Protein AF-A0A925X579-F1 (afdb_monomer_lite)

Foldseek 3Di:
DDDDDDDPPPVPDDPDDDDDDDPVLVVVLVVVVVVLPVVDDPLALVSLQVQLVSCVVVVVNVSNLVSLVSSCVSCVVDVVSVVSNVCSCVVVVVDDPPPPPPDPDD

Secondary structure (DSSP, 8-state):
------------S-SS--PPPPHHHHHHHHHHHHHHHHTS-TT-HHHHHHHHHHHHHTT-HHHHHHHHHHHHHH-TT-HHHHHHHHHHHHHTT-S-----------

Sequence (106 aa):
VLSKENPRYAVEDSKYNIEIISENKAKDIQKDLAAITQQGEESSALHQLVLASYYEDKQLFVEALHAYEKAVDLEPEVVEFKKAYIYFLEKHGIAQKPAKSKEAEK

pLDDT: mean 81.02, std 21.69, range [32.88, 97.94]

Structure (mmCIF, N/CA/C/O backbone):
data_AF-A0A925X579-F1
#
_entry.id   AF-A0A925X579-F1
#
loop_
_atom_site.group_PDB
_atom_site.id
_atom_site.type_symbol
_atom_site.label_atom_id
_atom_site.label_alt_id
_atom_site.label_comp_id
_atom_site.label_asym_id
_atom_site.label_entity_id
_atom_site.label_seq_id
_atom_site.pdbx_PDB_ins_code
_atom_site.Cartn_x
_atom_site.Cartn_y
_atom_site.Cartn_z
_atom_site.occupancy
_atom_site.B_iso_or_equiv
_atom_site.auth_seq_id
_atom_site.auth_comp_id
_atom_site.auth_asym_id
_atom_site.auth_atom_id
_atom_site.pdbx_PDB_model_num
ATOM 1 N N . VAL A 1 1 ? -28.747 -3.874 37.182 1.00 42.78 1 VAL A N 1
ATOM 2 C CA . VAL A 1 1 ? -28.429 -3.254 35.876 1.00 42.78 1 VAL A CA 1
ATOM 3 C C . VAL A 1 1 ? -26.940 -2.952 35.876 1.00 42.78 1 VAL A C 1
ATOM 5 O O . VAL A 1 1 ? -26.531 -2.015 36.543 1.00 42.78 1 VAL A O 1
ATOM 8 N N . LEU A 1 2 ? -26.131 -3.806 35.250 1.00 32.88 2 LEU A N 1
ATOM 9 C CA . LEU A 1 2 ? -24.685 -3.620 35.106 1.00 32.88 2 LEU A CA 1
ATOM 10 C C . LEU A 1 2 ? -24.351 -3.854 33.633 1.00 32.88 2 LEU A C 1
ATOM 12 O O . LEU A 1 2 ? -24.534 -4.953 33.118 1.00 32.88 2 LEU A O 1
ATOM 16 N N . SER A 1 3 ? -23.969 -2.771 32.965 1.00 46.53 3 SER A N 1
ATOM 17 C CA . SER A 1 3 ? -23.544 -2.724 31.567 1.00 46.53 3 SER A CA 1
ATOM 18 C C . SER A 1 3 ? -22.023 -2.840 31.474 1.00 46.53 3 SER A C 1
ATOM 20 O O . SER A 1 3 ? -21.339 -2.402 32.399 1.00 46.53 3 SER A O 1
ATOM 22 N N . LYS A 1 4 ? -21.548 -3.226 30.276 1.00 45.41 4 LYS A N 1
ATOM 23 C CA . LYS A 1 4 ? -20.143 -3.336 29.823 1.00 45.41 4 LYS A CA 1
ATOM 24 C C . LYS A 1 4 ? -19.559 -4.687 30.261 1.00 45.41 4 LYS A C 1
ATOM 26 O O . LYS A 1 4 ? -19.644 -5.037 31.421 1.00 45.41 4 LYS A O 1
ATOM 31 N N . GLU A 1 5 ? -19.053 -5.534 29.374 1.00 3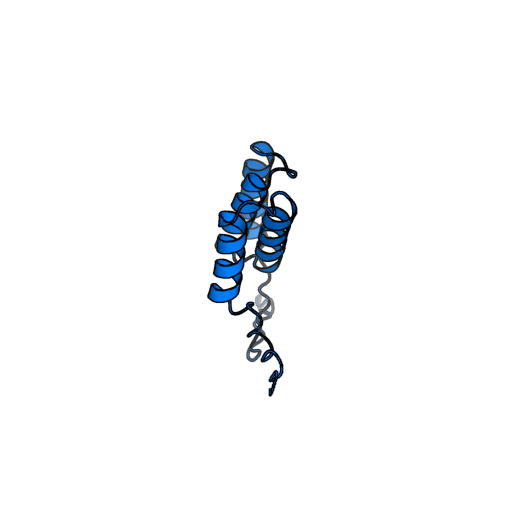7.91 5 GLU A N 1
ATOM 32 C CA . GLU A 1 5 ? -17.932 -5.255 28.481 1.00 37.91 5 GLU A CA 1
ATOM 33 C C . GLU A 1 5 ? -18.012 -6.112 27.208 1.00 37.91 5 GLU A C 1
ATOM 35 O O . GLU A 1 5 ? -18.281 -7.309 27.243 1.00 37.91 5 GLU A O 1
ATOM 40 N N . ASN A 1 6 ? -17.788 -5.462 26.068 1.00 38.62 6 ASN A N 1
ATOM 41 C CA . ASN A 1 6 ? -17.595 -6.100 24.773 1.00 38.62 6 ASN A CA 1
ATOM 42 C C . ASN A 1 6 ? -16.228 -6.809 24.824 1.00 38.62 6 ASN A C 1
ATOM 44 O O . ASN A 1 6 ? -15.243 -6.110 25.091 1.00 38.62 6 ASN A O 1
ATOM 48 N N . PRO A 1 7 ? -16.124 -8.139 24.640 1.00 44.00 7 PRO A N 1
ATOM 49 C CA . PRO A 1 7 ? -14.854 -8.826 24.812 1.00 44.00 7 PRO A CA 1
ATOM 50 C C . PRO A 1 7 ? -13.891 -8.345 23.728 1.00 44.00 7 PRO A C 1
ATOM 52 O O . PRO A 1 7 ? -14.024 -8.660 22.548 1.00 44.00 7 PRO A O 1
ATOM 55 N N . ARG A 1 8 ? -12.925 -7.521 24.148 1.00 44.50 8 ARG A N 1
ATOM 56 C CA . ARG A 1 8 ? -11.708 -7.237 23.398 1.00 44.50 8 ARG A CA 1
ATOM 57 C C . ARG A 1 8 ? -11.079 -8.584 23.068 1.00 44.50 8 ARG A C 1
ATOM 59 O O . ARG A 1 8 ? -10.546 -9.238 23.957 1.00 44.50 8 ARG A O 1
ATOM 66 N N . TYR A 1 9 ? -11.109 -8.974 21.800 1.00 52.31 9 TYR A N 1
ATOM 67 C CA . TYR A 1 9 ? -10.231 -10.014 21.273 1.00 52.31 9 TYR A CA 1
ATOM 68 C C . TYR A 1 9 ? -8.800 -9.462 21.215 1.00 52.31 9 TYR A C 1
ATOM 70 O O . TYR A 1 9 ? -8.239 -9.246 20.148 1.00 52.31 9 TYR A O 1
ATOM 78 N N . ALA A 1 10 ? -8.227 -9.157 22.378 1.00 46.84 10 ALA A N 1
ATOM 79 C CA . ALA A 1 10 ? -6.788 -9.103 22.526 1.00 46.84 10 ALA A CA 1
ATOM 80 C C . ALA A 1 10 ? -6.364 -10.559 22.694 1.00 46.84 10 ALA A C 1
ATOM 82 O O . ALA A 1 10 ? -6.550 -11.152 23.754 1.00 46.84 10 ALA A O 1
ATOM 83 N N . VAL A 1 11 ? -5.903 -11.164 21.603 1.00 48.22 11 VAL A N 1
ATOM 84 C CA . VAL A 1 11 ? -5.274 -12.481 21.646 1.00 48.22 11 VAL A CA 1
ATOM 85 C C . VAL A 1 11 ? -3.909 -12.261 22.292 1.00 48.22 11 VAL A C 1
ATOM 87 O O . VAL A 1 11 ? -2.924 -11.963 21.625 1.00 48.22 11 VAL A O 1
ATOM 90 N N . GLU A 1 12 ? -3.882 -12.263 23.622 1.00 48.72 12 GLU A N 1
ATOM 91 C CA . GLU A 1 12 ? -2.642 -12.283 24.382 1.00 48.72 12 GLU A CA 1
ATOM 92 C C . GLU A 1 12 ? -1.945 -13.617 24.086 1.00 48.72 12 GLU A C 1
ATOM 94 O O . GLU A 1 12 ? -2.513 -14.683 24.307 1.00 48.72 12 GLU A O 1
ATOM 99 N N . ASP A 1 13 ? -0.723 -13.521 23.561 1.00 54.53 13 ASP A N 1
ATOM 100 C CA . ASP A 1 13 ? 0.219 -14.615 23.283 1.00 54.53 13 ASP A CA 1
ATOM 101 C C . ASP A 1 13 ? 0.185 -15.269 21.887 1.00 54.53 13 ASP A C 1
ATOM 103 O O . ASP A 1 13 ? 0.124 -16.487 21.725 1.00 54.53 13 ASP A O 1
ATOM 107 N N . SER A 1 14 ? 0.323 -14.465 20.829 1.00 47.41 14 SER A N 1
ATOM 108 C CA . SER A 1 14 ? 0.808 -14.987 19.552 1.00 47.41 14 SER A CA 1
ATOM 109 C C . SER A 1 14 ? 1.726 -13.979 18.883 1.00 47.41 14 SER A C 1
ATOM 111 O O . SER A 1 14 ? 1.424 -12.797 18.769 1.00 47.41 14 SER A O 1
ATOM 113 N N . LYS A 1 15 ? 2.857 -14.466 18.381 1.00 59.75 15 LYS A N 1
ATOM 114 C CA . LYS A 1 15 ? 3.857 -13.753 17.570 1.00 59.75 15 LYS A CA 1
ATOM 115 C C . LYS A 1 15 ? 3.271 -12.985 16.361 1.00 59.75 15 LYS A C 1
ATOM 117 O O . LYS A 1 15 ? 3.991 -12.231 15.714 1.00 59.75 15 LYS A O 1
ATOM 122 N N . TYR 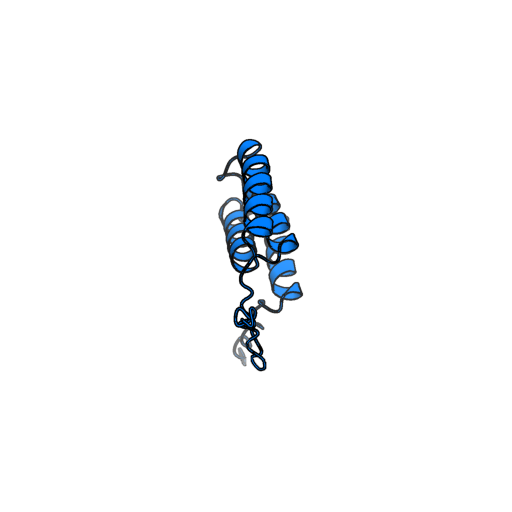A 1 16 ? 1.985 -13.172 16.066 1.00 60.03 16 TYR A N 1
ATOM 123 C CA . TYR A 1 16 ? 1.231 -12.534 14.999 1.00 60.03 16 TYR A CA 1
ATOM 124 C C . TYR A 1 16 ? -0.127 -12.081 15.552 1.00 60.03 16 TYR A C 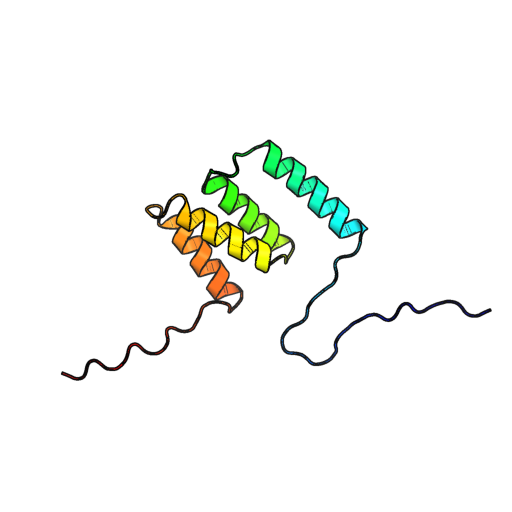1
ATOM 126 O O . TYR A 1 16 ? -0.940 -12.916 15.948 1.00 60.03 16 TYR A O 1
ATOM 134 N N . ASN A 1 17 ? -0.365 -10.767 15.572 1.00 69.06 17 ASN A N 1
ATOM 135 C CA . ASN A 1 17 ? -1.630 -10.172 16.005 1.00 69.06 17 ASN A CA 1
ATOM 136 C C . ASN A 1 17 ? -2.430 -9.715 14.783 1.00 69.06 17 ASN A C 1
ATOM 138 O O . ASN A 1 17 ? -1.895 -9.022 13.921 1.00 69.06 17 ASN A O 1
ATOM 142 N N . ILE A 1 18 ? -3.711 -10.081 14.727 1.00 79.38 18 ILE A N 1
ATOM 143 C CA . ILE A 1 18 ? -4.674 -9.524 13.772 1.00 79.38 18 ILE A CA 1
ATOM 144 C C . ILE A 1 18 ? -5.497 -8.483 14.531 1.00 79.38 18 ILE A C 1
ATOM 146 O O . ILE A 1 18 ? -6.209 -8.830 15.474 1.00 79.38 18 ILE A O 1
ATOM 150 N N . GLU A 1 19 ? -5.390 -7.211 14.144 1.00 83.81 19 GLU A N 1
ATOM 151 C CA . GLU A 1 19 ? -6.188 -6.126 14.723 1.00 83.81 19 GLU A CA 1
ATOM 152 C C . GLU A 1 19 ? -7.452 -5.895 13.888 1.00 83.81 19 GLU A C 1
ATOM 154 O O . GLU A 1 19 ? -7.391 -5.703 12.674 1.00 83.81 19 GLU A O 1
ATOM 159 N N . ILE A 1 20 ? -8.611 -5.879 14.550 1.00 85.69 20 ILE A N 1
ATOM 160 C CA . ILE A 1 20 ? -9.868 -5.477 13.916 1.00 85.69 20 ILE A CA 1
ATOM 161 C C . ILE A 1 20 ? -9.978 -3.954 13.981 1.00 85.69 20 ILE A C 1
ATOM 163 O O . ILE A 1 20 ? -10.006 -3.357 15.059 1.00 85.69 20 ILE A O 1
ATOM 167 N N . ILE A 1 21 ? -10.089 -3.329 12.813 1.00 86.75 21 ILE A N 1
ATOM 168 C CA . ILE A 1 21 ? -10.224 -1.879 12.683 1.00 86.75 21 ILE A CA 1
ATOM 169 C C . ILE A 1 21 ? -11.631 -1.451 13.118 1.00 86.75 21 ILE A C 1
ATOM 171 O O . ILE A 1 21 ? -12.631 -2.068 12.753 1.00 86.75 21 ILE A O 1
ATOM 175 N N . SER A 1 22 ? -11.722 -0.370 13.896 1.00 90.12 22 SER A N 1
ATOM 176 C CA . SER A 1 22 ? -13.014 0.199 14.288 1.00 90.12 22 SER A CA 1
ATOM 177 C C . SER A 1 22 ? -13.748 0.808 13.092 1.00 90.12 22 SER A C 1
ATOM 179 O O . SER A 1 22 ? -13.126 1.328 12.167 1.00 90.12 22 SER A O 1
ATOM 181 N N . GLU A 1 23 ? -15.081 0.836 13.138 1.00 90.75 23 GLU A N 1
ATOM 182 C CA . GLU A 1 23 ? -15.895 1.392 12.047 1.00 90.75 23 GLU A CA 1
ATOM 183 C C . GLU A 1 23 ? -15.515 2.831 11.673 1.00 90.75 23 GLU A C 1
ATOM 185 O O . GLU A 1 23 ? -15.524 3.187 10.499 1.00 90.75 23 GLU A O 1
ATOM 190 N N . ASN A 1 24 ? -15.154 3.662 12.656 1.00 91.50 24 ASN A N 1
ATOM 191 C CA . ASN A 1 24 ? -14.750 5.046 12.402 1.00 91.50 24 ASN A CA 1
ATOM 192 C C . ASN A 1 24 ? -13.425 5.110 11.633 1.00 91.50 24 ASN A C 1
ATOM 194 O O . ASN A 1 24 ? -13.355 5.777 10.607 1.00 91.50 24 ASN A O 1
ATOM 198 N N . LYS A 1 25 ? -12.409 4.352 12.072 1.00 90.25 25 LYS A N 1
ATOM 199 C CA . LYS A 1 25 ? -11.129 4.261 11.355 1.00 90.25 25 LYS A CA 1
ATOM 200 C C . LYS A 1 25 ? -11.329 3.699 9.944 1.00 90.25 25 LYS A C 1
ATOM 202 O O . LYS A 1 25 ? -10.732 4.201 9.001 1.00 90.25 25 LYS A O 1
ATOM 207 N N . ALA A 1 26 ? -12.190 2.692 9.789 1.00 91.81 26 ALA A N 1
ATOM 208 C CA . ALA A 1 26 ? -12.500 2.111 8.487 1.00 91.81 26 ALA A CA 1
ATOM 209 C C . ALA A 1 26 ? -13.153 3.134 7.541 1.00 91.81 26 ALA A C 1
ATOM 211 O O . ALA A 1 26 ? -12.786 3.201 6.372 1.00 91.81 26 ALA A O 1
ATOM 212 N N . LYS A 1 27 ? -14.075 3.969 8.042 1.00 95.12 27 LYS A N 1
ATOM 213 C CA . LYS A 1 27 ? -14.687 5.059 7.263 1.00 95.12 27 LYS A CA 1
ATOM 214 C C . LYS A 1 27 ? -13.666 6.107 6.826 1.00 95.12 27 LYS A C 1
ATOM 216 O O . LYS A 1 27 ? -13.713 6.541 5.677 1.00 95.12 27 LYS A O 1
ATOM 221 N N . ASP A 1 28 ? -12.749 6.489 7.711 1.00 94.56 28 ASP A N 1
ATOM 222 C CA . ASP A 1 28 ? -11.685 7.442 7.379 1.00 94.56 28 ASP A CA 1
ATOM 223 C C . ASP A 1 28 ? -10.767 6.876 6.286 1.00 94.56 28 ASP A C 1
ATOM 225 O O . ASP A 1 28 ? -10.517 7.541 5.283 1.00 94.56 28 ASP A O 1
ATOM 229 N N . ILE A 1 29 ? -10.364 5.608 6.421 1.00 94.25 29 ILE A N 1
ATOM 230 C CA . ILE A 1 29 ? -9.562 4.903 5.412 1.00 94.25 29 ILE A CA 1
ATOM 231 C C . ILE A 1 29 ? -10.290 4.851 4.064 1.00 94.25 29 ILE A C 1
ATOM 233 O O . ILE A 1 29 ? -9.707 5.162 3.031 1.00 94.25 29 ILE A O 1
ATOM 237 N N . GLN A 1 30 ? -11.579 4.510 4.052 1.00 94.12 30 GLN A N 1
ATOM 238 C CA . GLN A 1 30 ? -12.371 4.469 2.818 1.00 94.12 30 GLN A CA 1
ATOM 239 C C . GLN A 1 30 ? -12.458 5.836 2.134 1.00 94.12 30 GLN A C 1
ATOM 241 O O . GLN A 1 30 ? -12.392 5.919 0.907 1.00 94.12 30 GLN A O 1
ATOM 246 N N . LYS A 1 31 ? -12.593 6.913 2.913 1.00 96.19 31 LYS A N 1
ATOM 247 C CA . LYS A 1 31 ? -12.637 8.277 2.384 1.00 96.19 31 LYS A CA 1
ATOM 248 C C . LYS A 1 31 ? -11.308 8.673 1.740 1.00 96.19 31 LYS A C 1
ATOM 250 O O . LYS A 1 31 ? -11.311 9.216 0.636 1.00 96.19 31 LYS A O 1
ATOM 255 N N . ASP A 1 32 ? -10.197 8.401 2.414 1.00 95.00 32 ASP A N 1
ATOM 256 C CA . ASP A 1 32 ? -8.859 8.671 1.888 1.00 95.00 32 ASP A CA 1
ATOM 257 C C . ASP A 1 32 ? -8.600 7.862 0.605 1.00 95.00 32 ASP A C 1
ATOM 259 O O . ASP A 1 32 ? -8.156 8.418 -0.398 1.00 95.00 32 ASP A O 1
ATOM 263 N N . LEU A 1 33 ? -8.945 6.568 0.597 1.00 93.94 33 LEU A N 1
ATOM 264 C CA . LEU A 1 33 ? -8.792 5.704 -0.578 1.00 93.94 33 LEU A CA 1
ATOM 265 C C . LEU A 1 33 ? -9.616 6.196 -1.765 1.00 93.94 33 LEU A C 1
ATOM 267 O O . LEU A 1 33 ? -9.118 6.206 -2.889 1.00 93.94 33 LEU A O 1
ATOM 271 N N . ALA A 1 34 ? -10.850 6.649 -1.535 1.00 93.94 34 ALA A N 1
ATOM 272 C CA . ALA A 1 34 ? -11.670 7.237 -2.590 1.00 93.94 34 ALA A CA 1
ATOM 273 C C . ALA A 1 34 ? -11.004 8.482 -3.199 1.00 93.94 34 ALA A C 1
ATOM 275 O O . ALA A 1 34 ? -11.051 8.673 -4.411 1.00 93.94 34 ALA A O 1
ATOM 276 N N . ALA A 1 35 ? -10.347 9.310 -2.383 1.00 93.31 35 ALA A N 1
ATOM 277 C CA . ALA A 1 35 ? -9.625 10.479 -2.876 1.00 93.31 35 ALA A CA 1
ATOM 278 C C . ALA A 1 35 ? -8.367 10.094 -3.674 1.00 93.31 35 ALA A C 1
ATOM 280 O O . ALA A 1 35 ? -8.119 10.672 -4.730 1.00 93.31 35 ALA A O 1
ATOM 281 N N . ILE A 1 36 ? -7.598 9.108 -3.200 1.00 91.38 36 ILE A N 1
ATOM 282 C CA . ILE A 1 36 ? -6.378 8.634 -3.874 1.00 91.38 36 ILE A CA 1
ATOM 283 C C . ILE A 1 36 ? -6.728 7.998 -5.224 1.00 91.38 36 ILE A C 1
ATOM 285 O O . ILE A 1 36 ? -6.137 8.345 -6.245 1.00 91.38 36 ILE A O 1
ATOM 289 N N . THR A 1 37 ? -7.718 7.104 -5.245 1.00 89.94 37 THR A N 1
ATOM 290 C CA . THR A 1 37 ? -8.141 6.370 -6.453 1.00 89.94 37 THR A CA 1
ATOM 291 C C . THR A 1 37 ? -8.771 7.268 -7.514 1.00 89.94 37 THR A C 1
ATOM 293 O O . THR A 1 37 ? -8.591 7.016 -8.697 1.00 89.94 37 THR A O 1
ATOM 296 N N . GLN A 1 38 ? -9.440 8.363 -7.138 1.00 91.25 38 GLN A N 1
ATOM 297 C CA . GLN A 1 38 ? -9.962 9.337 -8.109 1.00 91.25 38 GLN A CA 1
ATOM 298 C C . GLN A 1 38 ? -8.870 10.111 -8.862 1.00 91.25 38 GLN A C 1
ATOM 300 O O . GLN A 1 38 ? -9.145 10.666 -9.924 1.00 91.25 38 GLN A O 1
ATOM 305 N N . GLN A 1 39 ? -7.658 10.195 -8.310 1.00 85.00 39 GLN A N 1
ATOM 306 C CA . GLN A 1 39 ? -6.560 10.989 -8.871 1.00 85.00 39 GLN A CA 1
ATOM 307 C C . GLN A 1 39 ? -5.583 10.173 -9.721 1.00 85.00 39 GLN A C 1
ATOM 309 O O . GLN A 1 39 ? -4.674 10.754 -10.314 1.00 85.00 39 GLN A O 1
ATOM 314 N N . GLY A 1 40 ? -5.736 8.851 -9.778 1.00 84.31 40 GLY A N 1
ATOM 315 C CA . GLY A 1 40 ? -4.812 7.987 -10.499 1.00 84.31 40 GLY A CA 1
ATOM 316 C C . GLY A 1 40 ? -5.497 6.838 -11.217 1.00 84.31 40 GLY A C 1
ATOM 317 O O . GLY A 1 40 ? -6.694 6.608 -11.088 1.00 84.31 40 GLY A O 1
ATOM 318 N N . GLU A 1 41 ? -4.707 6.125 -12.008 1.00 88.06 41 GLU A N 1
ATOM 319 C CA . GLU A 1 41 ? -5.165 4.970 -12.769 1.00 88.06 41 GLU A CA 1
ATOM 320 C C . GLU A 1 41 ? -4.681 3.691 -12.092 1.00 88.06 41 GLU A C 1
ATOM 322 O O . GLU A 1 41 ? -3.499 3.557 -11.775 1.00 88.06 41 GLU A O 1
ATOM 327 N N . GLU A 1 42 ? -5.563 2.708 -11.911 1.00 81.12 42 GLU A N 1
ATOM 328 C CA . GLU A 1 42 ? -5.186 1.437 -11.279 1.00 81.12 42 GLU A CA 1
ATOM 329 C C . GLU A 1 42 ? -4.101 0.664 -12.045 1.00 81.12 42 GLU A C 1
ATOM 331 O O . GLU A 1 42 ? -3.416 -0.175 -11.454 1.00 81.12 42 GLU A O 1
ATOM 336 N N . SER A 1 43 ? -3.948 0.925 -13.342 1.00 88.12 43 SER A N 1
ATOM 337 C CA . SER A 1 43 ? -2.907 0.364 -14.208 1.00 88.12 43 SER A CA 1
ATOM 338 C C . SER A 1 43 ? -1.575 1.113 -14.143 1.00 88.12 43 SER A C 1
ATOM 340 O O . SER A 1 43 ? -0.625 0.691 -14.792 1.00 88.12 43 SER A O 1
ATOM 342 N N . SER A 1 44 ? -1.475 2.208 -13.388 1.00 95.62 44 SER A N 1
ATOM 343 C CA . SER A 1 44 ? -0.220 2.938 -13.210 1.00 95.62 44 SER A CA 1
ATOM 344 C C . SER A 1 44 ? 0.601 2.335 -12.072 1.00 95.62 44 SER A C 1
ATOM 346 O O . SER A 1 44 ? 0.127 2.247 -10.936 1.00 95.62 44 SER A O 1
ATOM 348 N N . ALA A 1 45 ? 1.860 1.981 -12.346 1.00 96.00 45 ALA A N 1
ATOM 349 C CA . ALA A 1 45 ? 2.776 1.483 -11.321 1.00 96.00 45 ALA A CA 1
ATOM 350 C C . ALA A 1 45 ? 3.025 2.527 -10.220 1.00 96.00 45 ALA A C 1
ATOM 352 O O . ALA A 1 45 ? 3.024 2.202 -9.033 1.00 96.00 45 ALA A O 1
ATOM 353 N N . LEU A 1 46 ? 3.139 3.805 -10.598 1.00 96.06 46 LEU A N 1
ATOM 354 C CA . LEU A 1 46 ? 3.271 4.907 -9.645 1.00 96.06 46 LEU A CA 1
ATOM 355 C C . LEU A 1 46 ? 2.036 5.037 -8.745 1.00 96.06 46 LEU A C 1
ATOM 357 O O . LEU A 1 46 ? 2.174 5.240 -7.540 1.00 96.06 46 LEU A O 1
ATOM 361 N N . HIS A 1 47 ? 0.832 4.891 -9.304 1.00 96.56 47 HIS A N 1
ATOM 362 C CA . HIS A 1 47 ? -0.392 4.905 -8.505 1.00 96.56 47 HIS A CA 1
ATOM 363 C C . HIS A 1 47 ? -0.432 3.739 -7.506 1.00 96.56 47 HIS A C 1
ATOM 365 O O . HIS A 1 47 ? -0.765 3.942 -6.338 1.00 96.56 47 HIS A O 1
ATOM 371 N N . GLN A 1 48 ? -0.023 2.540 -7.932 1.00 97.56 48 GLN A N 1
ATOM 372 C CA . GLN A 1 48 ? 0.100 1.386 -7.037 1.00 97.56 48 GLN A CA 1
ATOM 373 C C . GLN A 1 48 ? 1.126 1.626 -5.923 1.00 97.56 48 GLN A C 1
ATOM 375 O O . GLN A 1 48 ? 0.860 1.291 -4.773 1.00 97.56 48 GLN A O 1
ATOM 380 N N . LEU A 1 49 ? 2.247 2.288 -6.215 1.00 96.88 49 LEU A N 1
ATOM 381 C CA . LEU A 1 49 ? 3.240 2.634 -5.197 1.00 96.88 49 LEU A CA 1
ATOM 382 C C . LEU A 1 49 ? 2.690 3.621 -4.150 1.00 96.88 49 LEU A C 1
ATOM 384 O O . LEU A 1 49 ? 2.955 3.473 -2.957 1.00 96.88 49 LEU A O 1
ATOM 388 N N . VAL A 1 50 ? 1.895 4.606 -4.579 1.00 96.81 50 VAL A N 1
ATOM 389 C CA . VAL A 1 50 ? 1.216 5.543 -3.666 1.00 96.81 50 VAL A CA 1
ATOM 390 C C . VAL A 1 50 ? 0.223 4.803 -2.769 1.00 96.81 50 VAL A C 1
ATOM 392 O O . VAL A 1 50 ? 0.214 5.025 -1.557 1.00 96.81 50 VAL A O 1
ATOM 395 N N . LEU A 1 51 ? -0.577 3.896 -3.339 1.00 97.38 51 LEU A N 1
ATOM 396 C CA . LEU A 1 51 ? -1.482 3.043 -2.566 1.00 97.38 51 LEU A CA 1
ATOM 397 C C . LEU A 1 51 ? -0.714 2.180 -1.562 1.00 97.38 51 LEU A C 1
ATOM 399 O O . LEU A 1 51 ? -1.115 2.102 -0.404 1.00 97.38 51 LEU A O 1
ATOM 403 N N . ALA A 1 52 ? 0.408 1.588 -1.971 1.00 97.38 52 ALA A N 1
ATOM 404 C CA . ALA A 1 52 ? 1.240 0.762 -1.108 1.00 97.38 52 ALA A CA 1
ATOM 405 C C . ALA A 1 52 ? 1.744 1.535 0.119 1.00 97.38 52 ALA A C 1
ATOM 407 O O . ALA A 1 52 ? 1.563 1.078 1.248 1.00 97.38 52 ALA A O 1
ATOM 408 N N . SER A 1 53 ? 2.290 2.739 -0.090 1.00 97.06 53 SER A N 1
ATOM 409 C CA . SER A 1 53 ? 2.730 3.617 1.001 1.00 97.06 53 SER A CA 1
ATOM 410 C C . SER A 1 53 ? 1.572 4.003 1.922 1.00 97.06 53 SER A C 1
ATOM 412 O O . SER A 1 53 ? 1.728 3.999 3.140 1.00 97.06 53 SER A O 1
ATOM 414 N N . TYR A 1 54 ? 0.402 4.311 1.359 1.00 97.56 54 TYR A N 1
ATOM 415 C CA . TYR A 1 54 ? -0.773 4.651 2.154 1.00 97.56 54 TYR A CA 1
ATOM 416 C C . TYR A 1 54 ? -1.231 3.471 3.022 1.00 97.56 54 TYR A C 1
ATOM 418 O O . TYR A 1 54 ? -1.466 3.634 4.220 1.00 97.56 54 TYR A O 1
ATOM 426 N N . TYR A 1 55 ? -1.334 2.273 2.444 1.00 97.44 55 TYR A N 1
ATOM 427 C CA . TYR A 1 55 ? -1.691 1.068 3.187 1.00 97.44 55 TYR A CA 1
ATOM 428 C C . TYR A 1 55 ? -0.668 0.759 4.282 1.00 97.44 55 TYR A C 1
ATOM 430 O O . TYR A 1 55 ? -1.057 0.442 5.407 1.00 97.44 55 TYR A O 1
ATOM 438 N N . GLU A 1 56 ? 0.624 0.922 3.995 1.00 96.50 56 GLU A N 1
ATOM 439 C CA . GLU A 1 56 ? 1.693 0.749 4.976 1.00 96.50 56 GLU A CA 1
ATOM 440 C C . GLU A 1 56 ? 1.546 1.719 6.160 1.00 96.50 56 GLU A C 1
ATOM 442 O O . GLU A 1 56 ? 1.604 1.288 7.314 1.00 96.50 56 GLU A O 1
ATOM 447 N N . ASP A 1 57 ? 1.268 2.999 5.895 1.00 96.31 57 ASP A N 1
ATOM 448 C CA . ASP A 1 57 ? 1.038 4.017 6.929 1.00 96.31 57 ASP A CA 1
ATOM 449 C C . ASP A 1 57 ? -0.198 3.713 7.792 1.00 96.31 57 ASP A C 1
ATOM 451 O O . ASP A 1 57 ? -0.246 4.058 8.977 1.00 96.31 57 ASP A O 1
ATOM 455 N N . LYS A 1 58 ? -1.207 3.048 7.218 1.00 95.06 58 LYS A N 1
ATOM 456 C CA . LYS A 1 58 ? -2.405 2.579 7.936 1.00 95.06 58 LYS A CA 1
ATOM 457 C C . LYS A 1 58 ? -2.243 1.193 8.561 1.00 95.06 58 LYS A C 1
ATOM 459 O O . LYS A 1 58 ? -3.208 0.689 9.132 1.00 95.06 58 LYS A O 1
ATOM 464 N N . GLN A 1 59 ? -1.047 0.603 8.491 1.00 93.06 59 GLN A N 1
ATOM 465 C CA . GLN A 1 59 ? -0.733 -0.741 8.995 1.00 93.06 59 GLN A CA 1
ATOM 466 C C . GLN A 1 59 ? -1.556 -1.860 8.324 1.00 93.06 59 GLN A C 1
ATOM 468 O O . GLN A 1 59 ? -1.713 -2.952 8.868 1.00 93.06 59 GLN A O 1
ATOM 473 N N . LEU A 1 60 ? -2.053 -1.597 7.114 1.00 94.50 60 LEU A N 1
ATOM 474 C CA . LEU A 1 60 ? -2.737 -2.544 6.235 1.00 94.50 60 LEU A CA 1
ATOM 475 C C . LEU A 1 60 ? -1.691 -3.311 5.415 1.00 94.50 60 LEU A C 1
ATOM 477 O O . LEU A 1 60 ? -1.525 -3.109 4.215 1.00 94.50 60 LEU A O 1
ATOM 481 N N . PHE A 1 61 ? -0.890 -4.135 6.096 1.00 93.62 61 PHE A N 1
ATOM 482 C CA . PHE A 1 61 ? 0.324 -4.713 5.506 1.00 93.62 61 PHE A CA 1
ATOM 483 C C . PHE A 1 61 ? 0.060 -5.696 4.360 1.00 93.62 61 PHE A C 1
ATOM 485 O O . PHE A 1 61 ? 0.905 -5.830 3.479 1.00 93.62 61 PHE A O 1
ATOM 492 N N . VAL A 1 6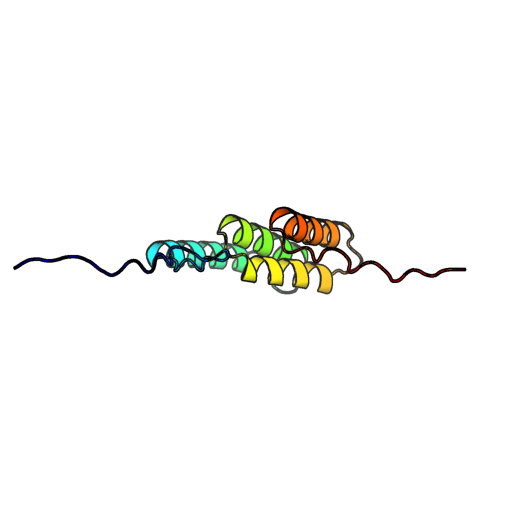2 ? -1.092 -6.372 4.350 1.00 92.75 62 VAL A N 1
ATOM 493 C CA . VAL A 1 62 ? -1.459 -7.304 3.270 1.00 92.75 62 VAL A CA 1
ATOM 494 C C . VAL A 1 62 ? -1.781 -6.529 1.993 1.00 92.75 62 VAL A C 1
ATOM 496 O O . VAL A 1 62 ? -1.297 -6.866 0.915 1.00 92.75 62 VAL A O 1
ATOM 499 N N . GLU A 1 63 ? -2.548 -5.451 2.118 1.00 95.25 63 GLU A N 1
ATOM 500 C CA . GLU A 1 63 ? -2.889 -4.553 1.020 1.00 95.25 63 GLU A CA 1
ATOM 501 C C . GLU A 1 63 ? -1.653 -3.800 0.515 1.00 95.25 63 GLU A C 1
ATOM 503 O O . GLU A 1 63 ? -1.462 -3.678 -0.696 1.00 95.25 63 GLU A O 1
ATOM 508 N N . ALA A 1 64 ? -0.780 -3.357 1.428 1.00 97.06 64 ALA A N 1
ATOM 509 C CA . ALA A 1 64 ? 0.494 -2.733 1.083 1.00 97.06 64 ALA A CA 1
ATOM 510 C C . ALA A 1 64 ? 1.377 -3.683 0.267 1.00 97.06 64 ALA A C 1
ATOM 512 O O . ALA A 1 64 ? 1.871 -3.300 -0.792 1.00 97.06 64 ALA A O 1
ATOM 513 N N . LEU A 1 65 ? 1.521 -4.933 0.726 1.00 96.25 65 LEU A N 1
ATOM 514 C CA . LEU A 1 65 ? 2.272 -5.978 0.033 1.00 96.25 65 LEU A CA 1
ATOM 515 C C . LEU A 1 65 ? 1.776 -6.155 -1.407 1.00 96.25 65 LEU A C 1
ATOM 517 O O . LEU A 1 65 ? 2.566 -6.049 -2.343 1.00 96.25 65 LEU A O 1
ATOM 521 N N . HIS A 1 66 ? 0.469 -6.349 -1.583 1.00 96.38 66 HIS A N 1
ATOM 522 C CA . HIS A 1 66 ? -0.123 -6.561 -2.902 1.00 96.38 66 HIS A CA 1
ATOM 523 C C . HIS A 1 66 ? 0.063 -5.351 -3.834 1.00 96.38 66 HIS A C 1
ATOM 525 O O . HIS A 1 66 ? 0.322 -5.509 -5.025 1.00 96.38 66 HIS A O 1
ATOM 531 N N . ALA A 1 67 ? -0.031 -4.130 -3.303 1.00 97.62 67 ALA A N 1
ATOM 532 C CA . ALA A 1 67 ? 0.184 -2.917 -4.085 1.00 97.62 67 ALA A CA 1
ATOM 533 C C . ALA A 1 67 ? 1.659 -2.740 -4.501 1.00 97.62 67 ALA A C 1
ATOM 535 O O . ALA A 1 67 ? 1.928 -2.373 -5.648 1.00 97.62 67 ALA A O 1
ATOM 536 N N . TYR A 1 68 ? 2.619 -3.060 -3.623 1.00 97.94 68 TYR A N 1
ATOM 537 C CA . TYR A 1 68 ? 4.043 -3.079 -3.982 1.00 97.94 68 TYR A CA 1
ATOM 538 C C . TYR A 1 68 ? 4.345 -4.122 -5.068 1.00 97.94 68 TYR A C 1
ATOM 540 O O . TYR A 1 68 ? 5.052 -3.808 -6.025 1.00 97.94 68 TYR A O 1
ATOM 548 N N . GLU A 1 69 ? 3.790 -5.332 -4.953 1.00 97.12 69 GLU A N 1
ATOM 549 C CA . GLU A 1 69 ? 3.934 -6.388 -5.967 1.00 97.12 69 GLU A CA 1
ATOM 550 C C . GLU A 1 69 ? 3.373 -5.931 -7.314 1.00 97.12 69 GLU A C 1
ATOM 552 O O . GLU A 1 69 ? 4.075 -5.966 -8.323 1.00 97.12 69 GLU A O 1
ATOM 557 N N . LYS A 1 70 ? 2.156 -5.378 -7.319 1.00 97.31 70 LYS A N 1
ATOM 558 C CA . LYS A 1 70 ? 1.522 -4.877 -8.541 1.00 97.31 70 LYS A CA 1
ATOM 559 C C . LYS A 1 70 ? 2.311 -3.735 -9.188 1.00 97.31 70 LYS A C 1
ATOM 561 O O . LYS A 1 70 ? 2.381 -3.676 -10.411 1.00 97.31 70 LYS A O 1
ATOM 566 N N . ALA A 1 71 ? 2.921 -2.839 -8.407 1.00 97.38 71 ALA A N 1
ATOM 567 C CA . ALA A 1 71 ? 3.784 -1.787 -8.950 1.00 97.38 71 ALA A CA 1
ATOM 568 C C . ALA A 1 71 ? 5.008 -2.369 -9.683 1.00 97.38 71 ALA A C 1
ATOM 570 O O . ALA A 1 71 ? 5.359 -1.900 -10.765 1.00 97.38 71 ALA A O 1
ATOM 571 N N . VAL A 1 72 ? 5.628 -3.414 -9.122 1.00 97.56 72 VAL A N 1
ATOM 572 C CA . VAL A 1 72 ? 6.759 -4.121 -9.747 1.00 97.56 72 VAL A CA 1
ATOM 573 C C . VAL A 1 72 ? 6.321 -4.909 -10.982 1.00 97.56 72 VAL A C 1
ATOM 575 O O . VAL A 1 72 ? 7.062 -4.948 -11.960 1.00 97.56 72 VAL A O 1
ATOM 578 N N . ASP A 1 73 ? 5.135 -5.513 -10.961 1.00 97.12 73 ASP A N 1
ATOM 579 C CA . ASP A 1 73 ? 4.611 -6.283 -12.092 1.00 97.12 73 ASP A CA 1
ATOM 580 C C . ASP A 1 73 ? 4.214 -5.396 -13.280 1.00 97.12 73 ASP A C 1
ATOM 582 O O . ASP A 1 73 ? 4.358 -5.809 -14.432 1.00 97.12 73 ASP A O 1
ATOM 586 N N . LEU A 1 74 ? 3.718 -4.183 -13.015 1.00 97.25 74 LEU A N 1
ATOM 587 C CA . LEU A 1 74 ? 3.320 -3.227 -14.051 1.00 97.25 74 LEU A CA 1
ATOM 588 C C . LEU A 1 74 ? 4.523 -2.628 -14.791 1.00 97.25 74 LEU A C 1
ATOM 590 O O . LEU A 1 74 ? 4.468 -2.486 -16.010 1.00 97.25 74 LEU A O 1
ATOM 594 N N . GLU A 1 75 ? 5.596 -2.293 -14.073 1.00 96.88 75 GLU A N 1
ATOM 595 C CA . GLU A 1 75 ? 6.810 -1.682 -14.637 1.00 96.88 75 GLU A CA 1
ATOM 596 C C . GLU A 1 75 ? 8.073 -2.388 -14.091 1.00 96.88 75 GLU A C 1
ATOM 598 O O . GLU A 1 75 ? 8.830 -1.827 -13.286 1.00 96.88 75 GLU A O 1
ATOM 603 N N . PRO A 1 76 ? 8.328 -3.648 -14.498 1.00 96.19 76 PRO A N 1
ATOM 604 C CA . PRO A 1 76 ? 9.412 -4.468 -13.955 1.00 96.19 76 PRO A CA 1
ATOM 605 C C . PRO A 1 76 ? 10.809 -3.951 -14.310 1.00 96.19 76 PRO A C 1
ATOM 607 O O . PRO A 1 76 ? 11.799 -4.355 -13.698 1.00 96.19 76 PRO A O 1
ATOM 610 N N . GLU A 1 77 ? 10.947 -3.087 -15.302 1.00 96.56 77 GLU A N 1
ATOM 611 C CA . GLU A 1 77 ? 12.197 -2.426 -15.659 1.00 96.56 77 GLU A CA 1
ATOM 612 C C . GLU A 1 77 ? 12.586 -1.311 -14.679 1.00 96.56 77 GLU A C 1
ATOM 614 O O . GLU A 1 77 ? 13.773 -0.986 -14.575 1.00 96.56 77 GLU A O 1
ATOM 619 N N . VAL A 1 78 ? 11.628 -0.764 -13.922 1.00 96.81 78 VAL A N 1
ATOM 620 C CA . VAL A 1 78 ? 11.867 0.332 -12.979 1.00 96.81 78 VAL A CA 1
ATOM 621 C C . VAL A 1 78 ? 12.461 -0.221 -11.685 1.00 96.81 78 VAL A C 1
ATOM 623 O O . VAL A 1 78 ? 11.805 -0.844 -10.845 1.00 96.81 78 VAL A O 1
ATOM 626 N N . VAL A 1 79 ? 13.762 0.006 -11.511 1.00 96.56 79 VAL A N 1
ATOM 627 C CA . VAL A 1 79 ? 14.539 -0.510 -10.375 1.00 96.56 79 VAL A CA 1
ATOM 628 C C . VAL A 1 79 ? 14.050 0.077 -9.049 1.00 96.56 79 VAL A C 1
ATOM 630 O O . VAL A 1 79 ? 14.104 -0.588 -8.013 1.00 96.56 79 VAL A O 1
ATOM 633 N N . GLU A 1 80 ? 13.560 1.311 -9.065 1.00 97.19 80 GLU A N 1
ATOM 634 C CA . GLU A 1 80 ? 13.060 2.032 -7.900 1.00 97.19 80 GLU A CA 1
ATOM 635 C C . GLU A 1 80 ? 11.850 1.331 -7.268 1.00 97.19 80 GLU A C 1
ATOM 637 O O . GLU A 1 80 ? 11.795 1.224 -6.043 1.00 97.19 80 GLU A O 1
ATOM 642 N N . PHE A 1 81 ? 10.937 0.767 -8.066 1.00 96.94 81 PHE A N 1
ATOM 643 C CA . PHE A 1 81 ? 9.782 0.026 -7.544 1.00 96.94 81 PHE A CA 1
ATOM 644 C C . PHE A 1 81 ? 10.208 -1.277 -6.872 1.00 96.94 81 PHE A C 1
ATOM 646 O O . PHE A 1 81 ? 9.754 -1.589 -5.771 1.00 96.94 81 PHE A O 1
ATOM 653 N N . LYS A 1 82 ? 11.179 -1.985 -7.459 1.00 96.19 82 LYS A N 1
ATOM 654 C CA . LYS A 1 82 ? 11.780 -3.174 -6.836 1.00 96.19 82 LYS A CA 1
ATOM 655 C C . LYS A 1 82 ? 12.452 -2.840 -5.511 1.00 96.19 82 LYS A C 1
ATOM 657 O O . LYS A 1 82 ? 12.297 -3.576 -4.542 1.00 96.19 82 LYS A O 1
ATOM 662 N N . LYS A 1 83 ? 13.194 -1.729 -5.453 1.00 96.88 83 LYS A N 1
ATOM 663 C CA . LYS A 1 83 ? 13.839 -1.264 -4.217 1.00 96.88 83 LYS A CA 1
ATOM 664 C C . LYS A 1 83 ? 12.812 -0.923 -3.144 1.00 96.88 83 LYS A C 1
ATOM 666 O O . LYS A 1 83 ? 13.019 -1.302 -1.998 1.00 96.88 83 LYS A O 1
ATOM 671 N N . ALA A 1 84 ? 11.722 -0.248 -3.507 1.00 96.81 84 ALA A N 1
ATOM 672 C CA . ALA A 1 84 ? 10.649 0.076 -2.572 1.00 96.81 84 ALA A CA 1
ATOM 673 C C . ALA A 1 84 ? 9.992 -1.194 -2.006 1.00 96.81 84 ALA A C 1
ATOM 675 O O . ALA A 1 84 ? 9.847 -1.315 -0.791 1.00 96.81 84 ALA A O 1
ATOM 676 N N . TYR A 1 85 ? 9.704 -2.178 -2.862 1.00 96.81 85 TYR A N 1
ATOM 677 C CA . TYR A 1 85 ? 9.174 -3.469 -2.433 1.00 96.81 85 TYR A CA 1
ATOM 678 C C . TYR A 1 85 ? 10.138 -4.219 -1.499 1.00 96.81 85 TYR A C 1
ATOM 680 O O . TYR A 1 85 ? 9.744 -4.646 -0.416 1.00 96.81 85 TYR A O 1
ATOM 688 N N . ILE A 1 86 ? 11.421 -4.328 -1.862 1.00 95.44 86 ILE A N 1
ATOM 689 C CA . ILE A 1 86 ? 12.440 -4.973 -1.015 1.00 95.44 86 ILE A CA 1
ATOM 690 C C . ILE A 1 86 ? 12.557 -4.258 0.334 1.00 95.44 86 ILE A C 1
ATOM 692 O O . ILE A 1 86 ? 12.576 -4.914 1.372 1.00 95.44 86 ILE A O 1
ATOM 696 N N . TYR A 1 87 ? 12.581 -2.925 0.332 1.00 95.62 87 TYR A N 1
ATOM 697 C CA . TYR A 1 87 ? 12.637 -2.134 1.557 1.00 95.62 87 TYR A CA 1
ATOM 698 C C . TYR A 1 87 ? 11.435 -2.407 2.468 1.00 95.62 87 TYR A C 1
ATOM 700 O O . TYR A 1 87 ? 11.617 -2.617 3.667 1.00 95.62 87 TYR A O 1
ATOM 708 N N . PHE A 1 88 ? 10.222 -2.470 1.910 1.00 95.81 88 PHE A N 1
ATOM 709 C CA . PHE A 1 88 ? 9.020 -2.863 2.646 1.00 95.81 88 PHE A CA 1
ATOM 710 C C . PHE A 1 88 ? 9.173 -4.260 3.271 1.00 95.81 88 PHE A C 1
ATOM 712 O O . PHE A 1 88 ? 8.947 -4.437 4.471 1.00 95.81 88 PHE A O 1
ATOM 719 N N . LEU A 1 89 ? 9.622 -5.244 2.486 1.00 93.88 89 LEU A N 1
ATOM 720 C CA . LEU A 1 89 ? 9.815 -6.616 2.956 1.00 93.88 89 LEU A CA 1
ATOM 721 C C . LEU A 1 89 ? 10.841 -6.707 4.092 1.00 93.88 89 LEU A C 1
ATOM 723 O O . LEU A 1 89 ? 10.614 -7.421 5.070 1.00 93.88 89 LEU A O 1
ATOM 727 N N . GLU A 1 90 ? 11.966 -6.005 3.974 1.00 94.19 90 GLU A N 1
ATOM 728 C CA . GLU A 1 90 ? 13.019 -5.978 4.991 1.00 94.19 90 GLU A CA 1
ATOM 729 C C . GLU A 1 90 ? 12.547 -5.276 6.266 1.00 94.19 90 GLU A C 1
ATOM 731 O O . GLU A 1 90 ? 12.714 -5.812 7.365 1.00 94.19 90 GLU A O 1
ATOM 736 N N . LYS A 1 91 ? 11.905 -4.111 6.122 1.00 93.69 91 LYS A N 1
ATOM 737 C CA . LYS A 1 91 ? 11.393 -3.297 7.232 1.00 93.69 91 LYS A CA 1
ATOM 738 C C . LYS A 1 91 ? 10.390 -4.057 8.096 1.00 93.69 91 LYS A C 1
ATOM 740 O O . LYS A 1 91 ? 10.436 -3.939 9.319 1.00 93.69 91 LYS A O 1
ATOM 745 N N . HIS A 1 92 ? 9.515 -4.847 7.476 1.00 90.69 92 HIS A N 1
ATOM 746 C CA . HIS A 1 92 ? 8.473 -5.607 8.178 1.00 90.69 92 HIS A CA 1
ATOM 747 C C . HIS A 1 92 ? 8.849 -7.072 8.431 1.00 90.69 92 HIS A C 1
ATOM 749 O O . HIS A 1 92 ? 8.030 -7.845 8.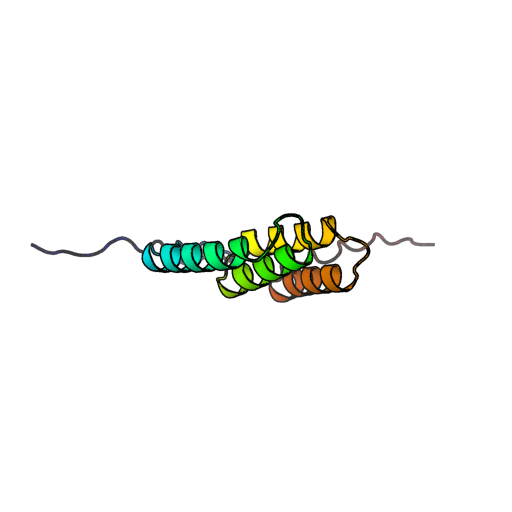925 1.00 90.69 92 HIS A O 1
ATOM 755 N N . GLY A 1 93 ? 10.085 -7.475 8.113 1.00 87.62 93 GLY A N 1
ATOM 756 C CA . GLY A 1 93 ? 10.568 -8.842 8.329 1.00 87.62 93 GLY A CA 1
ATOM 757 C C . GLY A 1 93 ? 9.832 -9.905 7.503 1.00 87.62 93 GLY A C 1
ATOM 758 O O . GLY A 1 93 ? 9.844 -11.081 7.867 1.00 87.62 93 GLY A O 1
ATOM 759 N N . ILE A 1 94 ? 9.188 -9.494 6.408 1.00 84.94 94 ILE A N 1
ATOM 760 C CA . ILE A 1 94 ? 8.493 -10.360 5.443 1.00 84.94 94 ILE A CA 1
ATOM 761 C C . ILE A 1 94 ? 9.500 -10.944 4.443 1.00 84.94 94 ILE A C 1
ATOM 763 O O . ILE A 1 94 ? 9.254 -11.997 3.855 1.00 84.94 94 ILE A O 1
ATOM 767 N N . ALA A 1 95 ? 10.658 -10.292 4.273 1.00 72.81 95 ALA A N 1
ATOM 768 C CA . ALA A 1 95 ? 11.738 -10.781 3.432 1.00 72.81 95 ALA A CA 1
ATOM 769 C C . ALA A 1 95 ? 12.083 -12.226 3.816 1.00 72.81 95 ALA A C 1
ATOM 771 O O . ALA A 1 95 ? 12.610 -12.499 4.900 1.00 72.81 95 ALA A O 1
ATOM 772 N N . GLN A 1 96 ? 11.800 -13.169 2.911 1.00 56.84 96 GLN A N 1
ATOM 773 C CA . GLN A 1 96 ? 12.339 -14.509 3.052 1.00 56.84 96 GLN A CA 1
ATOM 774 C C . GLN A 1 96 ? 13.855 -14.366 3.044 1.00 56.84 96 GLN A C 1
ATOM 776 O O . GLN A 1 96 ? 14.447 -13.950 2.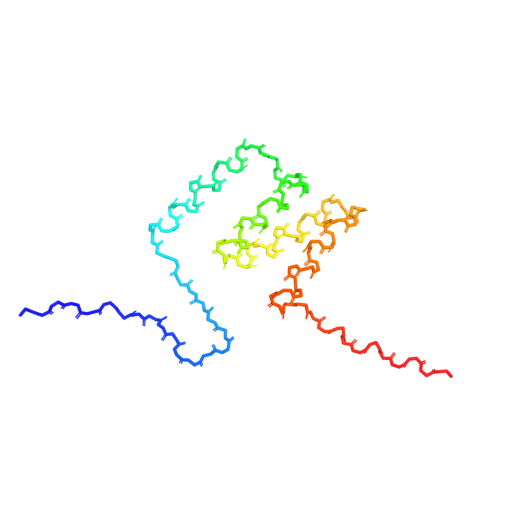047 1.00 56.84 96 GLN A O 1
ATOM 781 N N . LYS A 1 97 ? 14.492 -14.714 4.168 1.00 40.97 97 LYS A N 1
ATOM 782 C CA . LYS A 1 97 ? 15.929 -14.979 4.193 1.00 40.97 97 LYS A CA 1
ATOM 783 C C . LYS A 1 97 ? 16.194 -15.887 2.992 1.00 40.97 97 LYS A C 1
ATOM 785 O O . LYS A 1 97 ? 15.530 -16.926 2.931 1.00 40.97 97 LYS A O 1
ATOM 790 N N . PRO A 1 98 ? 17.071 -15.524 2.035 1.00 39.28 98 PRO A N 1
ATOM 791 C CA . PRO A 1 98 ? 17.326 -16.394 0.902 1.00 39.28 98 PRO A CA 1
ATOM 792 C C . PRO A 1 98 ? 17.692 -17.754 1.485 1.00 39.28 98 PRO A C 1
ATOM 794 O O . PRO A 1 98 ? 18.651 -17.867 2.259 1.00 39.28 98 PRO A O 1
ATOM 797 N N . ALA A 1 99 ? 16.850 -18.758 1.220 1.00 38.56 99 ALA A N 1
ATOM 798 C CA . ALA A 1 99 ? 17.159 -20.132 1.560 1.00 38.56 99 ALA A CA 1
ATOM 799 C C . ALA A 1 99 ? 18.524 -20.370 0.935 1.00 38.56 99 ALA A C 1
ATOM 801 O O . ALA A 1 99 ? 18.643 -20.204 -0.278 1.00 38.56 99 ALA A O 1
ATOM 802 N N . LYS A 1 100 ? 19.543 -20.599 1.782 1.00 40.53 100 LYS A N 1
ATOM 803 C CA . LYS A 1 100 ? 20.949 -20.731 1.390 1.00 40.53 100 LYS A CA 1
ATOM 804 C C . LYS A 1 100 ? 20.994 -21.371 0.010 1.00 40.53 100 LYS A C 1
ATOM 806 O O . LYS A 1 100 ? 20.589 -22.526 -0.128 1.00 40.53 100 LYS A O 1
ATOM 811 N N . SER A 1 101 ? 21.392 -20.594 -0.998 1.00 42.16 101 SER A N 1
ATOM 812 C CA . SER A 1 101 ? 21.710 -21.125 -2.314 1.00 42.16 101 SER A CA 1
ATOM 813 C C . SER A 1 101 ? 22.635 -22.299 -2.050 1.00 42.16 101 SER A C 1
ATOM 815 O O . SER A 1 101 ? 23.703 -22.101 -1.464 1.00 42.16 101 SER A O 1
ATOM 817 N N . LYS A 1 102 ? 22.143 -23.510 -2.333 1.00 41.66 102 LYS A N 1
ATOM 818 C CA . LYS A 1 102 ? 22.887 -24.747 -2.128 1.00 41.66 102 LYS A CA 1
ATOM 819 C C . LYS A 1 102 ? 24.294 -24.530 -2.658 1.00 41.66 102 LYS A C 1
ATOM 821 O O . LYS A 1 102 ? 24.456 -24.015 -3.763 1.00 41.66 102 LYS A O 1
ATOM 826 N N . GLU A 1 103 ? 25.259 -24.877 -1.819 1.00 45.88 103 GLU A N 1
ATOM 827 C CA . GLU A 1 103 ? 26.665 -25.002 -2.157 1.00 45.88 103 GLU A CA 1
ATOM 828 C C . GLU A 1 103 ? 26.785 -25.591 -3.566 1.00 45.88 103 GLU A C 1
ATOM 830 O O . GLU A 1 103 ? 26.436 -26.744 -3.807 1.00 45.88 103 GLU A O 1
ATOM 835 N N . ALA A 1 104 ? 27.234 -24.777 -4.518 1.00 40.62 104 ALA A N 1
ATOM 836 C CA . ALA A 1 104 ? 27.918 -25.307 -5.679 1.00 40.62 104 ALA A CA 1
ATOM 837 C C . ALA A 1 104 ? 29.371 -25.485 -5.235 1.00 40.62 104 ALA A C 1
ATOM 839 O O . ALA A 1 104 ? 30.216 -24.626 -5.480 1.00 40.62 104 ALA A O 1
ATOM 840 N N . GLU A 1 105 ? 29.615 -26.571 -4.496 1.00 45.75 105 GLU A N 1
ATOM 841 C CA . GLU A 1 105 ? 30.935 -27.190 -4.446 1.00 45.75 105 GLU A CA 1
ATOM 842 C C . GLU A 1 105 ? 31.421 -27.366 -5.889 1.00 45.75 105 GLU A C 1
ATOM 844 O O . GLU A 1 105 ? 30.751 -27.983 -6.726 1.00 45.75 105 GLU A O 1
ATOM 849 N N . LYS A 1 106 ? 32.585 -26.799 -6.179 1.00 40.06 106 LYS A N 1
ATOM 850 C CA . LYS A 1 106 ? 33.440 -27.226 -7.275 1.00 40.06 106 LYS A CA 1
ATOM 851 C C . LYS A 1 106 ? 34.865 -27.301 -6.768 1.00 40.06 106 LYS A C 1
ATOM 853 O O . LYS A 1 106 ? 35.259 -26.371 -6.031 1.00 40.06 106 LYS A O 1
#

Radius of gyration: 18.92 Å; chains: 1; bounding box: 62×38×52 Å